Protein AF-A0A1I5YZ01-F1 (afdb_monomer_lite)

Foldseek 3Di:
DDDDPVVVVVVVVVVLVVLLVLLVVLLDDDAADDLVRLLSLLCQCQDPDPVSNVSSLVSLLSCLVVVRYDLLSSLQSNLQCVQVCVDAPVSNLVSLVVQPPPDPSSLVSLLSSLLNNQLSHDLPDGPPVQSSLLSNLVSCVVVVHARDPSNLSSLVSCCPPPSSVVSSVSRD

Radius of gyration: 16.99 Å; chains: 1; bounding box: 54×26×44 Å

InterPro domains:
  IPR056727 Repeat of unknown function DUF7825 [PF25149] (10-171)

Sequence (172 aa):
MVRPAAWADGLESTERDVVQAALQELLGPGPGFREPTTLLLALGLMHKVPACRALALEVFLLACTTGRLDPAALGTILGRFLAHEFVPVQRLADNLQQARAIDATTDDALLQVLNNLLPELPAAPLRNTKKLVELYAELTSRSGREPAEAIKTNLRSWQGTSALKQVVGELV

Organism: Hymenobacter arizonensis (NCBI:txid1227077)

Structure (mmCIF, N/CA/C/O backbone):
data_AF-A0A1I5YZ01-F1
#
_entry.id   AF-A0A1I5YZ01-F1
#
loop_
_atom_site.group_PDB
_atom_site.id
_atom_site.type_symbol
_atom_site.label_atom_id
_atom_site.label_alt_id
_atom_site.label_comp_id
_atom_site.label_asym_id
_atom_site.label_entity_id
_atom_site.label_seq_id
_atom_site.pdbx_PDB_ins_code
_atom_site.Cartn_x
_atom_site.Cartn_y
_atom_site.Cartn_z
_atom_site.occupancy
_atom_site.B_iso_or_equiv
_atom_site.auth_seq_id
_atom_site.auth_comp_id
_atom_site.auth_asym_id
_atom_site.auth_atom_id
_atom_site.pdbx_PDB_model_num
ATOM 1 N N . MET A 1 1 ? 34.596 -13.820 15.024 1.00 45.41 1 MET A N 1
ATOM 2 C CA . MET A 1 1 ? 34.648 -13.889 13.548 1.00 45.41 1 MET A CA 1
ATOM 3 C C . MET A 1 1 ? 34.063 -12.587 13.017 1.00 45.41 1 MET A C 1
ATOM 5 O O . MET A 1 1 ? 32.860 -12.396 13.108 1.00 45.41 1 MET A O 1
ATOM 9 N N . VAL A 1 2 ? 34.911 -11.637 12.620 1.00 49.59 2 VAL A N 1
ATOM 10 C CA . VAL A 1 2 ? 34.493 -10.289 12.191 1.00 49.59 2 VAL A CA 1
ATOM 11 C C . VAL A 1 2 ? 34.240 -10.341 10.684 1.00 49.59 2 VAL A C 1
ATOM 13 O O . VAL A 1 2 ? 35.168 -10.621 9.929 1.00 49.59 2 VAL A O 1
ATOM 16 N N . ARG A 1 3 ? 32.994 -10.139 10.237 1.00 51.09 3 ARG A N 1
ATOM 17 C CA . ARG A 1 3 ? 32.694 -9.961 8.806 1.00 51.09 3 ARG A CA 1
ATOM 18 C C . ARG A 1 3 ? 33.206 -8.576 8.374 1.00 51.09 3 ARG A C 1
ATOM 20 O O . ARG A 1 3 ? 32.821 -7.600 9.015 1.00 51.09 3 ARG A O 1
ATOM 27 N N . PRO A 1 4 ? 34.060 -8.454 7.341 1.00 62.75 4 PRO A N 1
ATOM 28 C CA . PRO A 1 4 ? 34.515 -7.151 6.859 1.00 62.75 4 PRO A CA 1
ATOM 29 C C . PRO A 1 4 ? 33.341 -6.366 6.260 1.00 62.75 4 PRO A C 1
ATOM 31 O O . PRO A 1 4 ? 32.608 -6.909 5.434 1.00 62.75 4 PRO A O 1
ATOM 34 N N . ALA A 1 5 ? 33.184 -5.098 6.647 1.00 62.00 5 ALA A N 1
ATOM 35 C CA . ALA A 1 5 ? 32.094 -4.221 6.200 1.00 62.00 5 ALA A CA 1
ATOM 36 C C . ALA A 1 5 ? 31.956 -4.156 4.664 1.00 62.00 5 ALA A C 1
ATOM 38 O O . ALA A 1 5 ? 30.852 -4.263 4.147 1.00 62.00 5 ALA A O 1
ATOM 39 N N . ALA A 1 6 ? 33.076 -4.146 3.933 1.00 60.91 6 ALA A N 1
ATOM 40 C CA . ALA A 1 6 ? 33.091 -4.116 2.467 1.00 60.91 6 ALA A CA 1
ATOM 41 C C . ALA A 1 6 ? 32.402 -5.325 1.800 1.00 60.91 6 ALA A C 1
ATOM 43 O O . ALA A 1 6 ? 31.885 -5.218 0.691 1.00 60.91 6 ALA A O 1
ATOM 44 N N . TRP A 1 7 ? 32.390 -6.485 2.464 1.00 50.59 7 TRP A N 1
ATOM 45 C CA . TRP A 1 7 ? 31.732 -7.683 1.938 1.00 50.59 7 TRP A CA 1
ATOM 46 C C . TRP A 1 7 ? 30.218 -7.646 2.176 1.00 50.59 7 TRP A C 1
ATOM 48 O O . TRP A 1 7 ? 29.453 -8.131 1.349 1.00 50.59 7 TRP A O 1
ATOM 58 N N . ALA A 1 8 ? 29.785 -7.037 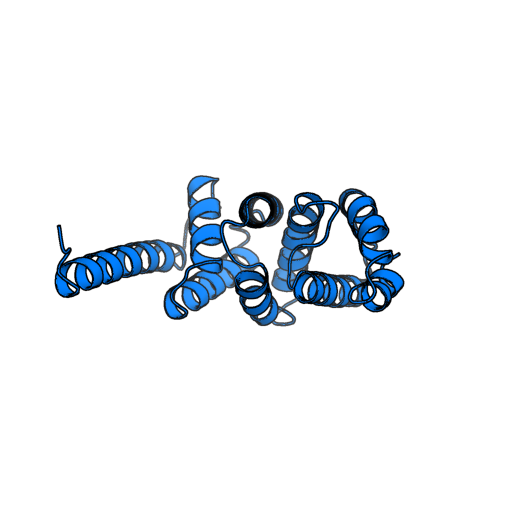3.284 1.00 57.75 8 ALA A N 1
ATOM 59 C CA . ALA A 1 8 ? 28.373 -6.764 3.531 1.00 57.75 8 ALA A CA 1
ATOM 60 C C . ALA A 1 8 ? 27.842 -5.708 2.550 1.00 57.75 8 ALA A C 1
ATOM 62 O O . ALA A 1 8 ? 26.802 -5.933 1.941 1.00 57.75 8 ALA A O 1
ATOM 63 N N . ASP A 1 9 ? 28.596 -4.632 2.307 1.00 60.38 9 ASP A N 1
ATOM 64 C CA . ASP A 1 9 ? 28.208 -3.569 1.370 1.00 60.38 9 ASP A CA 1
ATOM 65 C C . ASP A 1 9 ? 28.032 -4.088 -0.068 1.00 60.38 9 ASP A C 1
ATOM 67 O O . ASP A 1 9 ? 27.067 -3.730 -0.743 1.00 60.38 9 ASP A O 1
ATOM 71 N N . GLY A 1 10 ? 28.918 -4.980 -0.530 1.00 59.62 10 GLY A N 1
ATOM 72 C CA . GLY A 1 10 ? 28.801 -5.595 -1.858 1.00 59.62 10 GLY A CA 1
ATOM 73 C C . GLY A 1 10 ? 27.609 -6.551 -2.002 1.00 59.62 10 GLY A C 1
ATOM 74 O O . GLY A 1 10 ? 26.998 -6.630 -3.068 1.00 59.62 10 GLY A O 1
ATOM 75 N N . LEU A 1 11 ? 27.235 -7.263 -0.934 1.00 64.50 11 LEU A N 1
ATOM 76 C CA . LEU A 1 11 ? 26.030 -8.100 -0.930 1.00 64.50 11 LEU A CA 1
ATOM 77 C C . LEU A 1 11 ? 24.764 -7.236 -0.932 1.00 64.50 11 LEU A C 1
ATOM 79 O O . LEU A 1 11 ? 23.864 -7.478 -1.732 1.00 64.50 11 LEU A O 1
ATOM 83 N N . GLU A 1 12 ? 24.727 -6.181 -0.113 1.00 67.12 12 GLU A N 1
ATOM 84 C CA . GLU A 1 12 ? 23.588 -5.262 -0.056 1.00 67.12 12 GLU A CA 1
ATOM 85 C C . GLU A 1 12 ? 23.370 -4.496 -1.369 1.00 67.12 12 GLU A C 1
ATOM 87 O O . GLU A 1 12 ? 22.220 -4.249 -1.748 1.00 67.12 12 GLU A O 1
ATOM 92 N N . SER A 1 13 ? 24.443 -4.134 -2.085 1.00 71.81 13 SER A N 1
ATOM 93 C CA . SER A 1 13 ? 24.317 -3.528 -3.415 1.00 71.81 13 SER A CA 1
ATOM 94 C C . SER A 1 13 ? 23.741 -4.525 -4.418 1.00 71.81 13 SER A C 1
ATOM 96 O O . SER A 1 13 ? 22.806 -4.192 -5.136 1.00 71.81 13 SER A O 1
ATOM 98 N N . THR A 1 14 ? 24.230 -5.767 -4.406 1.00 79.75 14 THR A N 1
ATOM 99 C CA . THR A 1 14 ? 23.776 -6.822 -5.322 1.00 79.75 14 THR A CA 1
ATOM 100 C C . THR A 1 14 ? 22.296 -7.150 -5.111 1.00 79.75 14 THR A C 1
ATOM 102 O O . THR A 1 14 ? 21.538 -7.221 -6.075 1.00 79.75 14 THR A O 1
ATOM 105 N N . GLU A 1 15 ? 21.852 -7.293 -3.858 1.00 79.81 15 GLU A N 1
ATOM 106 C CA . GLU A 1 15 ? 20.441 -7.531 -3.520 1.00 79.81 15 GLU A CA 1
ATOM 107 C C . GLU A 1 15 ? 19.536 -6.400 -4.023 1.00 79.81 15 GLU A C 1
ATOM 109 O O . GLU A 1 15 ? 18.504 -6.653 -4.650 1.00 79.81 15 GLU A O 1
ATOM 114 N N . ARG A 1 16 ? 19.938 -5.144 -3.787 1.00 85.44 16 ARG A N 1
ATOM 115 C CA . ARG A 1 16 ? 19.210 -3.968 -4.274 1.00 85.44 16 ARG A CA 1
ATOM 116 C C . ARG A 1 16 ? 19.108 -3.979 -5.797 1.00 85.44 16 ARG A C 1
ATOM 118 O O . ARG A 1 16 ? 18.017 -3.765 -6.322 1.00 85.44 16 ARG A O 1
ATOM 125 N N . ASP A 1 17 ? 20.222 -4.208 -6.483 1.00 89.25 17 ASP A N 1
ATOM 126 C CA . ASP A 1 17 ? 20.305 -4.119 -7.939 1.00 89.25 17 ASP A CA 1
ATOM 127 C C . ASP A 1 17 ? 19.451 -5.212 -8.607 1.00 89.25 17 ASP A C 1
ATOM 129 O O . ASP A 1 17 ? 18.763 -4.938 -9.589 1.00 89.25 17 ASP A O 1
ATOM 133 N N . VAL A 1 18 ? 19.389 -6.416 -8.021 1.00 92.06 18 VAL A N 1
ATOM 134 C CA . VAL A 1 18 ? 18.501 -7.499 -8.481 1.00 92.06 18 VAL A CA 1
ATOM 135 C C . VAL A 1 18 ? 17.027 -7.119 -8.330 1.00 92.06 18 VAL A C 1
ATOM 137 O O . VAL A 1 18 ? 16.253 -7.299 -9.270 1.00 92.06 18 VAL A O 1
ATOM 140 N N . VAL A 1 19 ? 16.621 -6.568 -7.179 1.00 93.50 19 VAL A N 1
ATOM 141 C CA . VAL A 1 19 ? 15.230 -6.126 -6.969 1.00 93.50 19 VAL A CA 1
ATOM 142 C C . VAL A 1 19 ? 14.870 -4.993 -7.929 1.00 93.50 19 VAL A C 1
ATOM 144 O O . VAL A 1 19 ? 13.787 -5.008 -8.507 1.00 93.50 19 VAL A O 1
ATOM 147 N N . GLN A 1 20 ? 15.767 -4.025 -8.131 1.00 94.75 20 GLN A N 1
ATOM 148 C CA . GLN A 1 20 ? 15.531 -2.925 -9.065 1.00 94.75 20 GLN A CA 1
ATOM 149 C C . GLN A 1 20 ? 15.412 -3.413 -10.505 1.00 94.75 20 GLN A C 1
ATOM 151 O O . GLN A 1 20 ? 14.458 -3.035 -11.175 1.00 94.75 20 GLN A O 1
ATOM 156 N N . ALA A 1 21 ? 16.315 -4.282 -10.962 1.00 95.31 21 ALA A N 1
ATOM 157 C CA . ALA A 1 21 ? 16.236 -4.861 -12.298 1.00 95.31 21 ALA A CA 1
ATOM 158 C C . ALA A 1 21 ? 14.916 -5.619 -12.495 1.00 95.31 21 ALA A C 1
ATOM 160 O O . ALA A 1 21 ? 14.214 -5.394 -13.476 1.00 95.31 21 ALA A O 1
ATOM 161 N N . ALA A 1 22 ? 14.522 -6.448 -11.525 1.00 96.12 22 ALA A N 1
ATOM 162 C CA . ALA A 1 22 ? 13.275 -7.199 -11.605 1.00 96.12 22 ALA A CA 1
ATOM 163 C C . ALA A 1 22 ? 12.034 -6.288 -11.640 1.00 96.12 22 ALA A C 1
ATOM 165 O O . ALA A 1 22 ? 11.103 -6.565 -12.389 1.00 96.12 22 ALA A O 1
ATOM 166 N N . LEU A 1 23 ? 12.013 -5.195 -10.866 1.00 97.44 23 LEU A N 1
ATOM 167 C CA . LEU A 1 23 ? 10.930 -4.206 -10.909 1.00 97.44 23 LEU A CA 1
ATOM 168 C C . LEU A 1 23 ? 10.924 -3.412 -12.223 1.00 97.44 23 LEU A C 1
ATOM 170 O O . LEU A 1 23 ? 9.852 -3.150 -12.761 1.00 97.44 23 LEU A O 1
ATOM 174 N N . GLN A 1 24 ? 12.096 -3.065 -12.761 1.00 97.12 24 GLN A N 1
ATOM 175 C CA . GLN A 1 24 ? 12.226 -2.336 -14.023 1.00 97.12 24 GLN A CA 1
ATOM 176 C C . GLN A 1 24 ? 11.595 -3.114 -15.184 1.00 97.12 24 GLN A C 1
ATOM 178 O O . GLN A 1 24 ? 10.884 -2.531 -15.999 1.00 97.12 24 GLN A O 1
ATOM 183 N N . GLU A 1 25 ? 11.780 -4.436 -15.223 1.00 96.75 25 GLU A N 1
ATOM 184 C CA . GLU A 1 25 ? 11.155 -5.301 -16.232 1.00 96.75 25 GLU A CA 1
ATOM 185 C C . GLU A 1 25 ? 9.617 -5.280 -16.161 1.00 96.75 25 GLU A C 1
ATOM 187 O O . GLU A 1 25 ? 8.938 -5.446 -17.175 1.00 96.75 25 GLU A O 1
ATOM 192 N N . LEU A 1 26 ? 9.033 -5.018 -14.984 1.00 97.25 26 LEU A N 1
ATOM 193 C CA . LEU A 1 26 ? 7.578 -4.927 -14.828 1.00 97.25 26 LEU A CA 1
ATOM 194 C C . LEU A 1 26 ? 6.984 -3.633 -15.396 1.00 97.25 26 LEU A C 1
ATOM 196 O O . LEU A 1 26 ? 5.772 -3.593 -15.623 1.00 97.25 26 LEU A O 1
ATOM 200 N N . LEU A 1 27 ? 7.807 -2.610 -15.659 1.00 96.88 27 LEU A N 1
ATOM 201 C CA . LEU A 1 27 ? 7.372 -1.380 -16.327 1.00 96.88 27 LEU A CA 1
ATOM 202 C C . LEU A 1 27 ? 7.090 -1.591 -17.823 1.00 96.88 27 LEU A C 1
ATOM 204 O O . LEU A 1 27 ? 6.354 -0.815 -18.432 1.00 96.88 27 LEU A O 1
ATOM 208 N N . GLY A 1 28 ? 7.652 -2.639 -18.429 1.00 93.56 28 GLY A N 1
ATOM 209 C CA . GLY A 1 28 ? 7.342 -3.022 -19.803 1.00 93.56 28 GLY A CA 1
ATOM 210 C C . GLY A 1 28 ? 5.937 -3.627 -19.943 1.00 93.56 28 GLY A C 1
ATOM 211 O O . GLY A 1 28 ? 5.345 -4.075 -18.955 1.00 93.56 28 GLY A O 1
ATOM 212 N N . PRO A 1 29 ? 5.379 -3.687 -21.167 1.00 92.44 29 PRO A N 1
ATOM 213 C CA . PRO A 1 29 ? 4.127 -4.393 -21.418 1.00 92.44 29 PRO A CA 1
ATOM 214 C C . PRO A 1 29 ? 4.264 -5.878 -21.063 1.00 92.44 29 PRO A C 1
ATOM 216 O O . PRO A 1 29 ? 5.321 -6.483 -21.229 1.00 92.44 29 PRO A O 1
ATOM 219 N N . GLY A 1 30 ? 3.181 -6.495 -20.599 1.00 93.12 30 GLY A N 1
ATOM 220 C CA . GLY A 1 30 ? 3.213 -7.906 -20.238 1.00 93.12 30 GLY A CA 1
ATO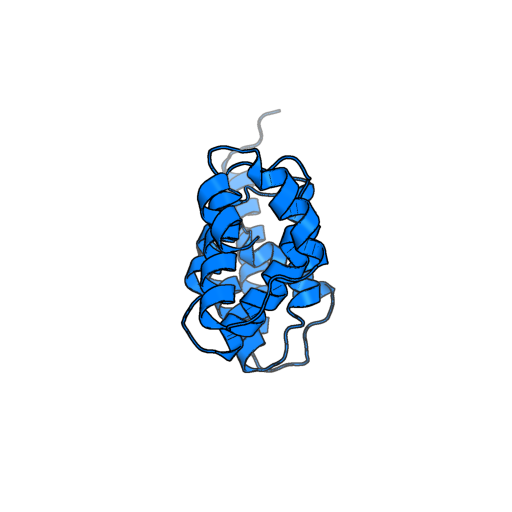M 221 C C . GLY A 1 30 ? 1.888 -8.418 -19.687 1.00 93.12 30 GLY A C 1
ATOM 222 O O . GLY A 1 30 ? 0.906 -7.676 -19.636 1.00 93.12 30 GLY A O 1
ATOM 223 N N . PRO A 1 31 ? 1.847 -9.692 -19.267 1.00 95.56 31 PRO A N 1
ATOM 224 C CA . PRO A 1 31 ? 0.635 -10.296 -18.736 1.00 95.56 31 PRO A CA 1
ATOM 225 C C . PRO A 1 31 ? 0.248 -9.682 -17.386 1.00 95.56 31 PRO A C 1
ATOM 227 O O . PRO A 1 31 ? 1.052 -9.007 -16.729 1.00 95.56 31 PRO A O 1
ATOM 230 N N . GLY A 1 32 ? -0.982 -9.971 -16.958 1.00 96.44 32 GLY A N 1
ATOM 231 C CA . GLY A 1 32 ? -1.419 -9.716 -15.589 1.00 96.44 32 GLY A CA 1
ATOM 232 C C . GLY A 1 32 ? -0.500 -10.401 -14.577 1.00 96.44 32 GLY A C 1
ATOM 233 O O . GLY A 1 32 ? 0.011 -11.502 -14.813 1.00 96.44 32 GLY A O 1
ATOM 234 N N . PHE A 1 33 ? -0.271 -9.722 -13.461 1.00 97.56 33 PHE A N 1
ATOM 235 C CA . PHE A 1 33 ? 0.580 -10.182 -12.382 1.00 97.56 33 PHE A CA 1
ATOM 236 C C . PHE A 1 33 ? 0.002 -11.451 -11.767 1.00 97.56 33 PHE A C 1
ATOM 238 O O . PHE A 1 33 ? -1.187 -11.564 -11.470 1.00 97.56 33 PHE A O 1
ATOM 245 N N . ARG A 1 34 ? 0.881 -12.435 -11.601 1.00 96.94 34 ARG A N 1
ATOM 246 C CA . ARG A 1 34 ? 0.608 -13.652 -10.839 1.00 96.94 34 ARG A CA 1
ATOM 247 C C . ARG A 1 34 ? 1.224 -13.512 -9.456 1.00 96.94 34 ARG A C 1
ATOM 249 O O . ARG A 1 34 ? 1.998 -12.590 -9.212 1.00 96.94 34 ARG A O 1
ATOM 256 N N . GLU A 1 35 ? 0.922 -14.459 -8.579 1.00 96.38 35 GLU A N 1
ATOM 257 C CA . GLU A 1 35 ? 1.370 -14.446 -7.185 1.00 96.38 35 GLU A CA 1
ATOM 258 C C . GLU A 1 35 ? 2.867 -14.104 -7.001 1.00 96.38 35 GLU A C 1
ATOM 260 O O . GLU A 1 35 ? 3.145 -13.199 -6.215 1.00 96.38 35 GLU A O 1
ATOM 265 N N . PRO A 1 36 ? 3.834 -14.676 -7.755 1.00 96.88 36 PRO A N 1
ATOM 266 C CA . PRO A 1 36 ? 5.245 -14.309 -7.589 1.00 96.88 36 PRO A CA 1
ATOM 267 C C . PRO A 1 36 ? 5.542 -12.842 -7.929 1.00 96.88 36 PRO A C 1
ATOM 269 O O . PRO A 1 36 ? 6.348 -12.195 -7.264 1.00 96.88 36 PRO A O 1
ATOM 272 N N . THR A 1 37 ? 4.879 -12.298 -8.951 1.00 97.44 37 THR A N 1
ATOM 273 C CA . THR A 1 37 ? 5.037 -10.899 -9.368 1.00 97.44 37 THR A CA 1
ATOM 274 C C . THR A 1 37 ? 4.411 -9.952 -8.351 1.00 97.44 37 THR A C 1
ATOM 276 O O . THR A 1 37 ? 5.020 -8.948 -7.988 1.00 97.44 37 THR A O 1
ATOM 279 N N . THR A 1 38 ? 3.228 -10.292 -7.837 1.00 98.12 38 THR A N 1
ATOM 280 C CA . THR A 1 38 ? 2.570 -9.531 -6.768 1.00 98.12 38 THR A CA 1
ATOM 281 C C . THR A 1 38 ? 3.407 -9.549 -5.488 1.00 98.12 38 THR A C 1
ATOM 283 O O . THR A 1 38 ? 3.545 -8.519 -4.830 1.00 98.12 38 THR A O 1
ATOM 286 N N . LEU A 1 39 ? 4.032 -10.684 -5.159 1.00 97.94 39 LEU A N 1
ATOM 287 C CA . LEU A 1 39 ? 4.946 -10.805 -4.026 1.00 97.94 39 LEU A CA 1
ATOM 288 C C . LEU A 1 39 ? 6.197 -9.933 -4.204 1.00 97.94 39 LEU A C 1
ATOM 290 O O . LEU A 1 39 ? 6.578 -9.216 -3.279 1.00 97.94 39 LEU A O 1
ATOM 294 N N . LEU A 1 40 ? 6.811 -9.949 -5.392 1.00 97.88 40 LEU A N 1
ATOM 295 C CA . LEU A 1 40 ? 7.940 -9.075 -5.723 1.00 97.88 40 LEU A CA 1
ATOM 296 C C . LEU A 1 40 ? 7.562 -7.595 -5.571 1.00 97.88 40 LEU A C 1
ATOM 298 O O . LEU A 1 40 ? 8.313 -6.832 -4.963 1.00 97.88 40 LEU A O 1
ATOM 302 N N . LEU A 1 41 ? 6.388 -7.199 -6.070 1.00 98.25 41 LEU A N 1
ATOM 303 C CA . LEU A 1 41 ? 5.880 -5.838 -5.917 1.00 98.25 41 LEU A CA 1
ATOM 304 C C . LEU A 1 41 ? 5.696 -5.470 -4.438 1.00 98.25 41 LEU A C 1
ATOM 306 O O . LEU A 1 41 ? 6.151 -4.409 -4.014 1.00 98.25 41 LEU A O 1
ATOM 310 N N . ALA A 1 42 ? 5.090 -6.352 -3.637 1.00 98.12 42 ALA A N 1
ATOM 311 C CA . ALA A 1 42 ? 4.914 -6.139 -2.201 1.00 98.12 42 ALA A CA 1
ATOM 312 C C . ALA A 1 42 ? 6.259 -5.916 -1.490 1.00 98.12 42 ALA A C 1
ATOM 314 O O . ALA A 1 42 ? 6.418 -4.953 -0.734 1.00 98.12 42 ALA A O 1
ATOM 315 N N . LEU A 1 43 ? 7.254 -6.762 -1.778 1.00 97.00 43 LEU A N 1
ATOM 316 C CA . LEU A 1 43 ? 8.614 -6.623 -1.252 1.00 97.00 43 LEU A CA 1
ATOM 317 C C . LEU A 1 43 ? 9.263 -5.305 -1.696 1.00 97.00 43 LEU A C 1
ATOM 319 O O . LEU A 1 43 ? 9.887 -4.626 -0.880 1.00 97.00 43 LEU A O 1
ATOM 323 N N . GLY A 1 44 ? 9.073 -4.910 -2.957 1.00 97.31 44 GLY A N 1
ATOM 324 C CA . GLY A 1 44 ? 9.543 -3.639 -3.507 1.00 97.31 44 GLY A CA 1
ATOM 325 C C . GLY A 1 44 ? 8.953 -2.425 -2.785 1.00 97.31 44 GLY A C 1
ATOM 326 O O . GLY A 1 44 ? 9.698 -1.549 -2.344 1.00 97.31 44 GLY A O 1
ATOM 327 N N . LEU A 1 45 ? 7.632 -2.403 -2.574 1.00 97.75 45 LEU A N 1
ATOM 328 C CA . LEU A 1 45 ? 6.918 -1.320 -1.879 1.00 97.75 45 LEU A CA 1
ATOM 329 C C . LEU A 1 45 ? 7.377 -1.146 -0.422 1.00 97.75 45 LEU A C 1
ATOM 331 O O . LEU A 1 45 ? 7.296 -0.051 0.136 1.00 97.75 45 LEU A O 1
ATOM 335 N N . MET A 1 46 ? 7.889 -2.214 0.192 1.00 96.12 46 MET A N 1
ATOM 336 C CA . MET A 1 46 ? 8.359 -2.245 1.579 1.00 96.12 46 MET A CA 1
ATOM 337 C C . MET A 1 46 ? 9.887 -2.275 1.715 1.00 96.12 46 MET A C 1
ATOM 339 O O . MET A 1 46 ? 10.415 -2.384 2.830 1.00 96.12 46 MET A O 1
ATOM 343 N N . HIS A 1 47 ? 10.610 -2.154 0.603 1.00 95.62 47 HIS A N 1
ATOM 344 C CA . HIS A 1 47 ? 12.054 -2.335 0.563 1.00 95.62 47 HIS A CA 1
ATOM 345 C C . HIS A 1 47 ? 12.789 -1.309 1.438 1.00 95.62 47 HIS A C 1
ATOM 347 O O . HIS A 1 47 ? 12.353 -0.165 1.576 1.00 95.62 47 HIS A O 1
ATOM 353 N N . LYS A 1 48 ? 13.937 -1.673 2.030 1.00 93.62 48 LYS A N 1
ATOM 354 C CA . LYS A 1 48 ? 14.703 -0.758 2.905 1.00 93.62 48 LYS A CA 1
ATOM 355 C C . LYS A 1 48 ? 15.237 0.469 2.150 1.00 93.62 48 LYS A C 1
ATOM 357 O O . LYS A 1 48 ? 15.220 1.581 2.679 1.00 93.62 48 LYS A O 1
ATOM 362 N N . VAL A 1 49 ? 15.633 0.280 0.890 1.00 93.69 49 VAL A N 1
ATOM 363 C CA . VAL A 1 49 ? 16.202 1.326 0.024 1.00 93.69 49 VAL A CA 1
ATOM 364 C C . VAL A 1 49 ? 15.092 2.179 -0.615 1.00 93.69 49 VAL A C 1
ATOM 366 O O . VAL A 1 49 ? 14.235 1.610 -1.293 1.00 93.69 49 VAL A O 1
ATOM 369 N N . PRO A 1 50 ? 15.112 3.522 -0.466 1.00 94.19 50 PRO A N 1
ATOM 370 C CA . PRO A 1 50 ? 14.099 4.415 -1.039 1.00 94.19 50 PRO A CA 1
ATOM 371 C C . PRO A 1 50 ? 13.926 4.297 -2.556 1.00 94.19 50 PRO A C 1
ATOM 373 O O . PRO A 1 50 ? 12.796 4.279 -3.027 1.00 94.19 50 PRO A O 1
ATOM 376 N N . ALA A 1 51 ? 15.021 4.149 -3.306 1.00 94.12 51 ALA A N 1
ATOM 377 C CA . ALA A 1 51 ? 14.973 4.024 -4.763 1.00 94.12 51 ALA A CA 1
ATOM 378 C C . ALA A 1 51 ? 14.182 2.787 -5.230 1.00 94.12 51 ALA A C 1
ATOM 380 O O . ALA A 1 51 ? 13.423 2.873 -6.188 1.00 94.12 51 ALA A O 1
ATOM 381 N N . CYS A 1 52 ? 14.291 1.651 -4.528 1.00 95.88 52 CYS A N 1
ATOM 382 C CA . CYS A 1 52 ? 13.481 0.468 -4.841 1.00 95.88 52 CYS A CA 1
ATOM 383 C C . CYS A 1 52 ? 11.997 0.700 -4.545 1.00 95.88 52 CYS A C 1
ATOM 385 O O . CYS A 1 52 ? 11.153 0.236 -5.301 1.00 95.88 52 CYS A O 1
ATOM 387 N N . ARG A 1 53 ? 11.674 1.424 -3.463 1.00 97.00 53 ARG A N 1
ATOM 388 C CA . ARG A 1 53 ? 10.280 1.736 -3.114 1.00 97.00 53 ARG A CA 1
ATOM 389 C C . ARG A 1 53 ? 9.631 2.679 -4.116 1.00 97.00 53 ARG A C 1
ATOM 391 O O . ARG A 1 53 ? 8.469 2.470 -4.444 1.00 97.00 53 ARG A O 1
ATOM 398 N N . ALA A 1 54 ? 10.379 3.673 -4.593 1.00 96.81 54 ALA A N 1
ATOM 399 C CA . ALA A 1 54 ? 9.929 4.586 -5.637 1.00 96.81 54 ALA A CA 1
ATOM 400 C C . ALA A 1 54 ? 9.652 3.825 -6.941 1.00 96.81 54 ALA A C 1
ATOM 402 O O . ALA A 1 54 ? 8.553 3.913 -7.474 1.00 96.81 54 ALA A O 1
ATOM 403 N N . LEU A 1 55 ? 10.588 2.974 -7.376 1.00 98.00 55 LEU A N 1
ATOM 404 C CA . LEU A 1 55 ? 10.394 2.143 -8.565 1.00 98.00 55 LEU A CA 1
ATOM 405 C C . LEU A 1 55 ? 9.209 1.173 -8.412 1.00 98.00 55 LEU A C 1
ATOM 407 O O . LEU A 1 55 ? 8.403 1.017 -9.321 1.00 98.00 55 LEU A O 1
ATOM 411 N N . ALA A 1 56 ? 9.052 0.546 -7.244 1.00 98.38 56 ALA A N 1
ATOM 412 C CA . ALA A 1 56 ? 7.899 -0.306 -6.962 1.00 98.38 56 ALA A CA 1
ATOM 413 C C . ALA A 1 56 ? 6.578 0.477 -6.964 1.00 98.38 56 ALA A C 1
ATOM 415 O O . ALA A 1 56 ? 5.553 -0.055 -7.382 1.00 98.38 56 ALA A O 1
ATOM 416 N N . LEU A 1 57 ? 6.591 1.735 -6.517 1.00 98.12 57 LEU A N 1
ATOM 417 C CA . LEU A 1 57 ? 5.427 2.610 -6.590 1.00 98.12 57 LEU A CA 1
ATOM 418 C C . LEU A 1 57 ? 5.067 2.909 -8.050 1.00 98.12 57 LEU A C 1
ATOM 420 O O . LEU A 1 57 ? 3.904 2.796 -8.410 1.00 98.12 57 LEU A O 1
ATOM 424 N N . GLU A 1 58 ? 6.046 3.196 -8.910 1.00 98.06 58 GLU A N 1
ATOM 425 C CA . GLU A 1 58 ? 5.812 3.369 -10.352 1.00 98.06 58 GLU A CA 1
ATOM 426 C C . GLU A 1 58 ? 5.209 2.110 -10.989 1.00 98.06 58 GLU A C 1
ATOM 428 O O . GLU A 1 58 ? 4.218 2.197 -11.716 1.00 98.06 58 GLU A O 1
ATOM 433 N N . VAL A 1 59 ? 5.743 0.928 -10.655 1.00 98.31 59 VAL A N 1
ATOM 434 C CA . VAL A 1 59 ? 5.180 -0.357 -11.097 1.00 98.31 59 VAL A CA 1
ATOM 435 C C . VAL A 1 59 ? 3.740 -0.519 -10.612 1.00 98.31 59 VAL A C 1
ATOM 437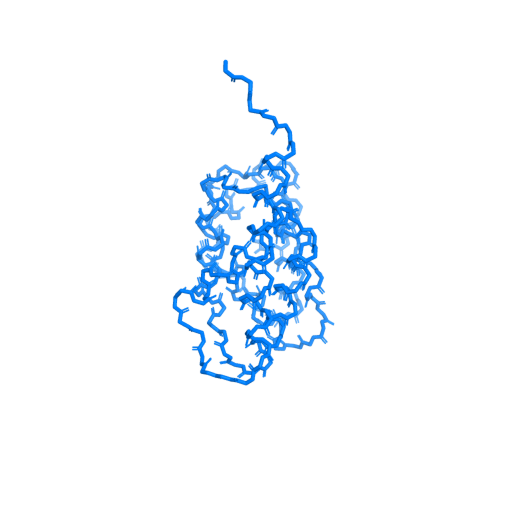 O O . VAL A 1 59 ? 2.886 -0.943 -11.386 1.00 98.31 59 VAL A O 1
ATOM 440 N N . PHE A 1 60 ? 3.446 -0.173 -9.356 1.00 98.31 60 PHE A N 1
ATOM 441 C CA . PHE A 1 60 ? 2.089 -0.219 -8.811 1.00 98.31 60 PHE A CA 1
ATOM 442 C C . PHE A 1 60 ? 1.131 0.680 -9.605 1.00 98.31 60 PHE A C 1
ATOM 444 O O . PHE A 1 60 ? 0.089 0.203 -10.051 1.00 98.31 60 PHE A O 1
ATOM 451 N N . LEU A 1 61 ? 1.501 1.942 -9.845 1.00 97.44 61 LEU A N 1
ATOM 452 C CA . LEU A 1 61 ? 0.686 2.903 -10.600 1.00 97.44 61 LEU A CA 1
ATOM 453 C C . LEU A 1 61 ? 0.424 2.428 -12.034 1.00 97.44 61 LEU A C 1
ATOM 455 O O . LEU A 1 61 ? -0.716 2.418 -12.509 1.00 97.44 61 LEU A O 1
ATOM 459 N N . LEU A 1 62 ? 1.470 1.963 -12.720 1.00 97.25 62 LEU A N 1
ATOM 460 C CA . LEU A 1 62 ? 1.333 1.424 -14.067 1.00 97.25 62 LEU A CA 1
ATOM 461 C C . LEU A 1 62 ? 0.451 0.171 -14.084 1.00 97.25 62 LEU A C 1
ATOM 463 O O . LEU A 1 62 ? -0.386 0.002 -14.970 1.00 97.25 62 LEU A O 1
ATOM 467 N N . ALA A 1 63 ? 0.605 -0.723 -13.111 1.00 97.31 63 ALA A N 1
ATOM 468 C CA . ALA A 1 63 ? -0.169 -1.955 -13.057 1.00 97.31 63 ALA A CA 1
ATOM 469 C C . ALA A 1 63 ? -1.653 -1.710 -12.727 1.00 97.31 63 ALA A C 1
ATOM 471 O O . ALA A 1 63 ? -2.497 -2.472 -13.201 1.00 97.31 63 ALA A O 1
ATOM 472 N N . CYS A 1 64 ? -1.975 -0.639 -11.989 1.00 95.88 64 CYS A N 1
ATOM 473 C CA . CYS A 1 64 ? -3.352 -0.179 -11.782 1.00 95.88 64 CYS A CA 1
ATOM 474 C C . CYS A 1 64 ? -3.969 0.306 -13.098 1.00 95.88 64 CYS A C 1
ATOM 476 O O . CYS A 1 64 ? -5.012 -0.188 -13.517 1.00 95.88 64 CYS A O 1
ATOM 478 N N . THR A 1 65 ? -3.290 1.222 -13.791 1.00 93.94 65 THR A N 1
ATOM 479 C CA . THR A 1 65 ? -3.793 1.817 -15.045 1.00 93.94 65 THR A CA 1
ATOM 480 C C . THR A 1 65 ? -3.885 0.814 -16.198 1.00 93.94 65 THR A C 1
ATOM 482 O O . THR A 1 65 ? -4.771 0.918 -17.043 1.00 93.94 65 THR A O 1
ATOM 485 N N . THR A 1 66 ? -3.011 -0.193 -16.224 1.00 95.44 66 THR A N 1
ATOM 486 C CA . THR A 1 66 ? -3.017 -1.260 -17.242 1.00 95.44 66 THR A CA 1
ATOM 487 C C . THR A 1 66 ? -3.872 -2.472 -16.864 1.00 95.44 66 THR A C 1
ATOM 489 O O . THR A 1 66 ? -3.954 -3.420 -17.645 1.00 95.44 66 THR A O 1
ATOM 492 N N . GLY A 1 67 ? -4.495 -2.479 -15.678 1.00 95.75 67 GLY A N 1
ATOM 493 C CA . GLY A 1 67 ? -5.316 -3.598 -15.200 1.00 95.75 67 GLY A CA 1
ATOM 494 C C . GLY A 1 67 ? -4.536 -4.903 -15.005 1.00 95.75 67 GLY A C 1
ATOM 495 O O . GLY A 1 67 ? -5.107 -5.990 -15.074 1.00 95.75 67 GLY A O 1
ATOM 496 N N . ARG A 1 68 ? -3.215 -4.818 -14.809 1.00 97.06 68 ARG A N 1
ATOM 497 C CA . ARG A 1 68 ? -2.342 -5.987 -14.627 1.00 97.06 68 ARG A CA 1
ATOM 498 C C . ARG A 1 68 ? -2.285 -6.451 -13.180 1.00 97.06 68 ARG A C 1
ATOM 500 O O . ARG A 1 68 ? -1.927 -7.599 -12.944 1.00 97.06 68 ARG A O 1
ATOM 507 N N . LEU A 1 69 ? -2.593 -5.583 -12.224 1.00 97.31 69 LEU A N 1
ATOM 508 C CA . LEU A 1 69 ? -2.542 -5.896 -10.801 1.00 97.31 69 LEU A CA 1
ATOM 509 C C . LEU A 1 69 ? -3.897 -6.397 -10.297 1.00 97.31 69 LEU A C 1
ATOM 511 O O . LEU A 1 69 ? -4.918 -5.780 -10.576 1.00 97.31 69 LEU A O 1
ATOM 515 N N . ASP A 1 70 ? -3.879 -7.457 -9.488 1.00 98.00 70 ASP A N 1
ATOM 516 C CA . ASP A 1 70 ? -4.958 -7.769 -8.547 1.00 98.00 70 ASP A CA 1
ATOM 517 C C . ASP A 1 70 ? -4.685 -7.023 -7.223 1.00 98.00 70 ASP A C 1
ATOM 519 O O . ASP A 1 70 ? -3.769 -7.409 -6.479 1.00 98.00 70 ASP A O 1
ATOM 523 N N . PRO A 1 71 ? -5.422 -5.937 -6.917 1.00 97.62 71 PRO A N 1
ATOM 524 C CA . PRO A 1 71 ? -5.154 -5.127 -5.734 1.00 97.62 71 PRO A CA 1
ATOM 525 C C . PRO A 1 71 ? -5.514 -5.855 -4.432 1.00 97.62 71 PRO A C 1
ATOM 527 O O . PRO A 1 71 ? -4.880 -5.621 -3.402 1.00 97.62 71 PRO A O 1
ATOM 530 N N . ALA A 1 72 ? -6.494 -6.764 -4.464 1.00 97.12 72 ALA A N 1
ATOM 531 C CA . ALA A 1 72 ? -6.904 -7.523 -3.289 1.00 97.12 72 ALA A CA 1
ATOM 532 C C . ALA A 1 72 ? -5.801 -8.498 -2.862 1.00 97.12 72 ALA A C 1
ATOM 534 O O . ALA A 1 72 ? -5.394 -8.496 -1.698 1.00 97.12 72 ALA A O 1
ATOM 535 N N . ALA A 1 73 ? -5.242 -9.247 -3.820 1.00 98.00 73 ALA A N 1
ATOM 536 C CA . ALA A 1 73 ? -4.117 -10.145 -3.567 1.00 98.00 73 ALA A CA 1
ATOM 537 C C . ALA A 1 73 ? -2.896 -9.399 -3.002 1.00 98.00 73 ALA A C 1
ATOM 539 O O . ALA A 1 73 ? -2.262 -9.868 -2.052 1.00 98.00 73 ALA A O 1
ATOM 540 N N . LEU A 1 74 ? -2.585 -8.214 -3.543 1.00 98.62 74 LEU A N 1
ATOM 541 C CA . LEU A 1 74 ? -1.512 -7.369 -3.017 1.00 98.62 74 LEU A CA 1
ATOM 542 C C . LEU A 1 74 ? -1.795 -6.925 -1.575 1.00 98.62 74 LEU A C 1
ATOM 544 O O . LEU A 1 74 ? -0.904 -7.008 -0.729 1.00 98.62 74 LEU A O 1
ATOM 548 N N . GLY A 1 75 ? -3.026 -6.492 -1.290 1.00 98.12 75 GLY A N 1
ATOM 549 C CA . GLY A 1 75 ? -3.462 -6.100 0.050 1.00 98.12 75 GLY A CA 1
ATOM 550 C C . GLY A 1 75 ? -3.266 -7.205 1.083 1.00 98.12 75 GLY A C 1
ATOM 551 O O . GLY A 1 75 ? -2.629 -6.968 2.108 1.00 98.12 75 GLY A O 1
ATOM 552 N N . THR A 1 76 ? -3.715 -8.425 0.782 1.00 98.00 76 THR A N 1
ATOM 553 C CA . THR A 1 76 ? -3.534 -9.586 1.667 1.00 98.00 76 THR A CA 1
ATOM 554 C C . THR A 1 76 ? -2.055 -9.892 1.920 1.00 98.00 76 THR A C 1
ATOM 556 O O . THR A 1 76 ? -1.653 -10.108 3.063 1.00 98.00 76 THR A O 1
ATOM 559 N N . ILE A 1 77 ? -1.212 -9.879 0.879 1.00 98.19 77 ILE A N 1
ATOM 560 C CA . ILE A 1 77 ? 0.232 -10.136 1.022 1.00 98.19 77 ILE A CA 1
ATOM 561 C C . ILE A 1 77 ? 0.890 -9.075 1.917 1.00 98.19 77 ILE A C 1
ATOM 563 O O . ILE A 1 77 ? 1.620 -9.415 2.850 1.00 98.19 77 ILE A O 1
ATOM 567 N N . LEU A 1 78 ? 0.616 -7.791 1.665 1.00 98.19 78 LEU A N 1
ATOM 568 C CA . LEU A 1 78 ? 1.139 -6.683 2.469 1.00 98.19 78 LEU A CA 1
ATOM 569 C C . LEU A 1 78 ? 0.660 -6.767 3.924 1.00 98.19 78 LEU A C 1
ATOM 571 O O . LEU A 1 78 ? 1.461 -6.594 4.843 1.00 98.19 78 LEU A O 1
ATOM 575 N N . GLY A 1 79 ? -0.621 -7.074 4.133 1.00 97.25 79 GLY A N 1
ATOM 576 C CA . GLY A 1 79 ? -1.223 -7.241 5.453 1.00 97.25 79 GLY A CA 1
ATOM 577 C C . GLY A 1 79 ? -0.521 -8.316 6.272 1.00 97.25 79 GLY A C 1
ATOM 578 O O . GLY A 1 79 ? -0.097 -8.047 7.394 1.00 97.25 79 GLY A O 1
ATOM 579 N N . ARG A 1 80 ? -0.277 -9.488 5.675 1.00 96.81 80 ARG A N 1
ATOM 580 C CA . ARG A 1 80 ? 0.463 -10.587 6.318 1.00 96.81 80 ARG A CA 1
ATOM 581 C C . ARG A 1 80 ? 1.890 -10.198 6.685 1.00 96.81 80 ARG A C 1
ATOM 583 O O . ARG A 1 80 ? 2.334 -10.488 7.794 1.00 96.81 80 ARG A O 1
ATOM 590 N N . PHE A 1 81 ? 2.609 -9.505 5.800 1.00 96.88 81 PHE A N 1
ATOM 591 C CA . PHE A 1 81 ? 3.953 -9.018 6.124 1.00 96.88 81 PHE A CA 1
ATOM 592 C C . PHE A 1 81 ? 3.952 -8.066 7.323 1.00 96.88 81 PHE A C 1
ATOM 594 O O . PHE A 1 81 ? 4.819 -8.173 8.191 1.00 96.88 81 PHE A O 1
ATOM 601 N N . LEU A 1 82 ? 2.981 -7.153 7.396 1.00 96.50 82 LEU A N 1
ATOM 602 C CA . LEU A 1 82 ? 2.856 -6.234 8.525 1.00 96.50 82 LEU A CA 1
ATOM 603 C C . LEU A 1 82 ? 2.422 -6.941 9.812 1.00 96.50 82 LEU A C 1
ATOM 605 O O . LEU A 1 82 ? 2.965 -6.631 10.868 1.00 96.50 82 LEU A O 1
ATOM 609 N N . ALA A 1 83 ? 1.500 -7.902 9.735 1.00 95.38 83 ALA A N 1
ATOM 610 C CA . ALA A 1 83 ? 1.035 -8.683 10.882 1.00 95.38 83 ALA A CA 1
ATOM 611 C C . ALA A 1 83 ? 2.163 -9.493 11.542 1.00 95.38 83 ALA A C 1
ATOM 613 O O . ALA A 1 83 ? 2.176 -9.657 12.759 1.00 95.38 83 ALA A O 1
ATOM 614 N N . HIS A 1 84 ? 3.136 -9.943 10.746 1.00 95.00 84 HIS A N 1
ATOM 615 C CA . HIS A 1 84 ? 4.362 -10.591 11.220 1.00 95.00 84 HIS A CA 1
ATOM 616 C C . HIS A 1 84 ? 5.502 -9.610 11.536 1.00 95.00 84 HIS A C 1
ATOM 618 O O . HIS A 1 84 ? 6.635 -10.041 11.740 1.00 95.00 84 HIS A O 1
ATOM 624 N N . GLU A 1 85 ? 5.229 -8.302 11.541 1.00 92.56 85 GLU A N 1
ATOM 625 C CA . GLU A 1 85 ? 6.199 -7.235 11.811 1.00 92.56 85 GLU A CA 1
ATOM 626 C C . GLU A 1 85 ? 7.462 -7.308 10.926 1.00 92.56 85 GLU A C 1
ATOM 628 O O . GLU A 1 85 ? 8.531 -6.826 11.302 1.00 92.56 85 GLU A O 1
ATOM 633 N N . PHE A 1 86 ? 7.341 -7.868 9.713 1.00 91.81 86 PHE A N 1
ATOM 634 C CA . PHE A 1 86 ? 8.451 -8.017 8.762 1.00 91.81 86 PHE A CA 1
ATOM 635 C C . PHE A 1 86 ? 9.081 -6.661 8.415 1.00 91.81 86 PHE A C 1
ATOM 637 O O . PHE A 1 86 ? 10.294 -6.536 8.230 1.00 91.81 86 PHE A O 1
ATOM 644 N N . VAL A 1 87 ? 8.249 -5.618 8.354 1.00 92.19 87 VAL A N 1
ATOM 645 C CA . VAL A 1 87 ? 8.675 -4.229 8.195 1.00 92.19 87 VAL A CA 1
ATOM 646 C C . VAL A 1 87 ? 7.841 -3.292 9.072 1.00 92.19 87 VAL A C 1
ATOM 648 O O . VAL A 1 87 ? 6.683 -3.586 9.369 1.00 92.19 87 VAL A O 1
ATOM 651 N N . PRO A 1 88 ? 8.368 -2.108 9.438 1.00 93.56 88 PRO A N 1
ATOM 652 C CA . PRO A 1 88 ? 7.578 -1.087 10.109 1.00 93.56 88 PRO A CA 1
ATOM 653 C C . PRO A 1 88 ? 6.417 -0.619 9.226 1.00 93.56 88 PRO A C 1
ATOM 655 O O . PRO A 1 88 ? 6.643 -0.191 8.092 1.00 93.56 88 PRO A O 1
ATOM 658 N N . VAL A 1 89 ? 5.205 -0.583 9.786 1.00 95.00 89 VAL A N 1
ATOM 659 C CA . VAL A 1 89 ? 3.976 -0.109 9.115 1.00 95.00 89 VAL A CA 1
ATOM 660 C C . VAL A 1 89 ? 4.167 1.243 8.432 1.00 95.00 89 VAL A C 1
ATOM 662 O O . VAL A 1 89 ? 3.727 1.450 7.304 1.00 95.00 89 VAL A O 1
ATOM 665 N N . GLN A 1 90 ? 4.890 2.153 9.089 1.00 94.62 90 GLN A N 1
ATOM 666 C CA . GLN A 1 90 ? 5.172 3.484 8.557 1.00 94.62 90 GLN A CA 1
ATOM 667 C C . GLN A 1 90 ? 5.836 3.447 7.176 1.00 94.62 90 GLN A C 1
ATOM 669 O O . GLN A 1 90 ? 5.537 4.299 6.348 1.00 94.62 90 GLN A O 1
ATOM 674 N N . ARG A 1 91 ? 6.719 2.476 6.912 1.00 94.69 91 ARG A N 1
ATOM 675 C CA . ARG A 1 91 ? 7.44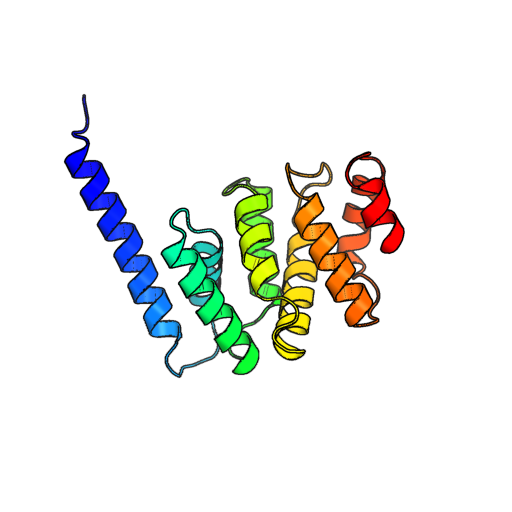6 2.404 5.640 1.00 94.69 91 ARG A CA 1
ATOM 676 C C . ARG A 1 91 ? 6.498 2.183 4.470 1.00 94.69 91 ARG A C 1
ATOM 678 O O . ARG A 1 91 ? 6.659 2.827 3.4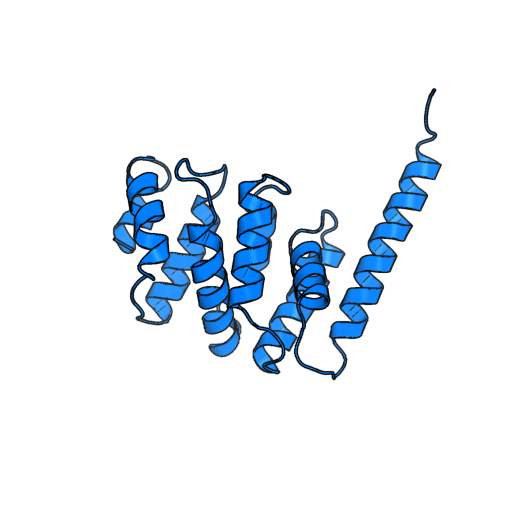39 1.00 94.69 91 ARG A O 1
ATOM 685 N N . LEU A 1 92 ? 5.529 1.287 4.644 1.00 96.31 92 LEU A N 1
ATOM 686 C CA . LEU A 1 92 ? 4.503 1.054 3.640 1.00 96.31 92 LEU A CA 1
ATOM 687 C C . LEU A 1 92 ? 3.543 2.244 3.564 1.00 96.31 92 LEU A C 1
ATOM 689 O O . LEU A 1 92 ? 3.259 2.719 2.471 1.00 96.31 92 LEU A O 1
ATOM 693 N N . ALA A 1 93 ? 3.088 2.749 4.715 1.00 95.25 93 ALA A N 1
ATOM 694 C CA . ALA A 1 93 ? 2.136 3.855 4.775 1.00 95.25 93 ALA A CA 1
ATOM 695 C C . ALA A 1 93 ? 2.653 5.101 4.044 1.00 95.25 93 ALA A C 1
ATOM 697 O O . ALA A 1 93 ? 1.959 5.638 3.189 1.00 95.25 93 ALA A O 1
ATOM 698 N N . ASP A 1 94 ? 3.892 5.516 4.320 1.00 94.69 94 ASP A N 1
ATOM 699 C CA . ASP A 1 94 ? 4.513 6.680 3.680 1.00 94.69 94 ASP A CA 1
ATOM 700 C C . ASP A 1 94 ? 4.689 6.470 2.160 1.00 94.69 94 ASP A C 1
ATOM 702 O O . ASP A 1 94 ? 4.664 7.435 1.395 1.00 94.69 94 ASP A O 1
ATOM 706 N N . ASN A 1 95 ? 4.836 5.221 1.701 1.00 94.38 95 ASN A N 1
ATOM 707 C CA . ASN A 1 95 ? 4.924 4.909 0.275 1.00 94.38 95 ASN A CA 1
ATOM 708 C C . ASN A 1 95 ? 3.550 4.955 -0.414 1.00 94.38 95 ASN A C 1
ATOM 710 O O . ASN A 1 95 ? 3.398 5.630 -1.424 1.00 94.38 95 ASN A O 1
ATOM 714 N N . LEU A 1 96 ? 2.528 4.302 0.151 1.00 95.75 96 LEU A N 1
ATOM 715 C CA . LEU A 1 96 ? 1.173 4.278 -0.424 1.00 95.75 96 LEU A CA 1
ATOM 716 C C . LEU A 1 96 ? 0.505 5.658 -0.425 1.00 95.75 96 LEU A C 1
ATOM 718 O O . LEU A 1 96 ? -0.245 5.981 -1.341 1.00 95.75 96 LEU A O 1
ATOM 722 N N . GLN A 1 97 ? 0.821 6.500 0.560 1.00 95.31 97 GLN A N 1
ATOM 723 C CA . GLN A 1 97 ? 0.349 7.884 0.627 1.00 95.31 97 GLN A CA 1
ATOM 724 C C . GLN A 1 97 ? 0.727 8.710 -0.615 1.00 95.31 97 GLN A C 1
ATOM 726 O O . GLN A 1 97 ? 0.024 9.669 -0.924 1.00 95.31 97 GLN A O 1
ATOM 731 N N . GLN A 1 98 ? 1.798 8.352 -1.329 1.00 94.81 98 GLN A N 1
ATOM 732 C CA . GLN A 1 98 ? 2.229 9.040 -2.552 1.00 94.81 98 GLN A CA 1
ATOM 733 C C . GLN A 1 98 ? 1.407 8.649 -3.789 1.00 94.81 98 GLN A C 1
ATOM 735 O O . GLN A 1 98 ? 1.412 9.391 -4.762 1.00 94.81 98 GLN A O 1
ATOM 740 N N . ALA A 1 99 ? 0.701 7.514 -3.760 1.00 91.62 99 ALA A N 1
ATOM 741 C CA . ALA A 1 99 ? -0.129 7.062 -4.878 1.00 91.62 99 ALA A CA 1
ATOM 742 C C . ALA A 1 99 ? -1.549 7.658 -4.868 1.00 91.62 99 ALA A C 1
ATOM 744 O O . ALA A 1 99 ? -2.287 7.508 -5.840 1.00 91.62 99 ALA A O 1
ATOM 745 N N . ARG A 1 100 ? -1.956 8.315 -3.776 1.00 90.81 100 ARG A N 1
ATOM 746 C CA . ARG A 1 100 ? -3.312 8.861 -3.647 1.00 90.81 100 ARG A CA 1
ATOM 747 C C . ARG A 1 100 ? -3.525 10.065 -4.561 1.00 90.81 100 ARG A C 1
ATOM 749 O O . ARG A 1 100 ? -2.607 10.853 -4.771 1.00 90.81 100 ARG A O 1
ATOM 756 N N . ALA A 1 101 ? -4.761 10.246 -5.018 1.00 90.12 101 ALA A N 1
ATOM 757 C CA . ALA A 1 101 ? -5.207 11.400 -5.801 1.00 90.12 101 ALA A CA 1
ATOM 758 C C . ALA A 1 101 ? -4.428 11.629 -7.114 1.00 90.12 101 ALA A C 1
ATOM 760 O O . ALA A 1 101 ? -4.455 12.733 -7.658 1.00 90.12 101 ALA A O 1
ATOM 761 N N . ILE A 1 102 ? -3.758 10.594 -7.632 1.00 90.94 102 ILE A N 1
ATOM 762 C CA . ILE A 1 102 ? -3.160 10.606 -8.972 1.00 90.94 102 ILE A CA 1
ATOM 763 C C . ILE A 1 102 ? -4.265 10.464 -10.021 1.00 90.94 102 ILE A C 1
ATOM 765 O O . ILE A 1 102 ? -4.362 11.275 -10.941 1.00 90.94 102 ILE A O 1
ATOM 769 N N . ASP A 1 103 ? -5.121 9.455 -9.857 1.00 91.69 103 ASP A N 1
ATOM 770 C CA . ASP A 1 103 ? -6.283 9.195 -10.699 1.00 91.69 103 ASP A CA 1
ATOM 771 C C . ASP A 1 103 ? -7.277 8.259 -9.984 1.00 91.69 103 ASP A C 1
ATOM 773 O O . ASP A 1 103 ? -6.926 7.541 -9.045 1.00 91.69 103 ASP A O 1
ATOM 777 N N . ALA A 1 104 ? -8.527 8.236 -10.455 1.00 92.06 104 ALA A N 1
ATOM 778 C CA . ALA A 1 104 ? -9.598 7.460 -9.829 1.00 92.06 104 ALA A CA 1
ATOM 779 C C . ALA A 1 104 ? -9.362 5.936 -9.845 1.00 92.06 104 ALA A C 1
ATOM 781 O O . ALA A 1 104 ? -9.828 5.248 -8.939 1.00 92.06 104 ALA A O 1
ATOM 782 N N . THR A 1 105 ? -8.647 5.408 -10.845 1.00 94.62 105 THR A N 1
ATOM 783 C CA . THR A 1 105 ? -8.337 3.971 -10.956 1.00 94.62 105 THR A CA 1
ATOM 784 C C . THR A 1 105 ? -7.321 3.573 -9.897 1.00 94.62 105 THR A C 1
ATOM 786 O O . THR A 1 105 ? -7.497 2.573 -9.204 1.00 94.62 105 THR A O 1
ATOM 789 N N . THR A 1 106 ? -6.276 4.382 -9.734 1.00 95.25 106 THR A N 1
ATOM 790 C CA . THR A 1 106 ? -5.265 4.185 -8.695 1.00 95.25 106 THR A CA 1
ATOM 791 C C . THR A 1 106 ? -5.876 4.288 -7.300 1.00 95.25 106 THR A C 1
ATOM 793 O O . THR A 1 106 ? -5.579 3.464 -6.438 1.00 95.25 106 THR A O 1
ATOM 796 N N . ASP A 1 107 ? -6.763 5.254 -7.062 1.00 95.44 107 ASP A N 1
ATOM 797 C CA . ASP A 1 107 ? -7.429 5.393 -5.765 1.00 95.44 107 ASP A CA 1
ATOM 798 C C . ASP A 1 107 ? -8.377 4.230 -5.450 1.00 95.44 107 ASP A C 1
ATOM 800 O O . ASP A 1 107 ? -8.420 3.762 -4.311 1.00 95.44 107 ASP A O 1
ATOM 804 N N . ASP A 1 108 ? -9.095 3.717 -6.452 1.00 95.12 108 ASP A N 1
ATOM 805 C CA . ASP A 1 108 ? -9.901 2.505 -6.308 1.00 95.12 108 ASP A CA 1
ATOM 806 C C . ASP A 1 108 ? -9.025 1.285 -5.976 1.00 95.12 108 ASP A C 1
ATOM 808 O O . ASP A 1 108 ? -9.317 0.551 -5.029 1.00 95.12 108 ASP A O 1
ATOM 812 N N . ALA A 1 109 ? -7.901 1.114 -6.678 1.00 96.81 109 ALA A N 1
ATOM 813 C CA . ALA A 1 109 ? -6.947 0.045 -6.404 1.00 96.81 109 ALA A CA 1
ATOM 814 C C . ALA A 1 109 ? -6.322 0.171 -5.004 1.00 96.81 109 ALA A C 1
ATOM 816 O O . ALA A 1 109 ? -6.223 -0.823 -4.286 1.00 96.81 109 ALA A O 1
ATOM 817 N N . LEU A 1 110 ? -5.952 1.381 -4.568 1.00 97.00 110 LEU A N 1
ATOM 818 C CA . LEU A 1 110 ? -5.473 1.634 -3.206 1.00 97.00 110 LEU A CA 1
ATOM 819 C C . LEU A 1 110 ? -6.528 1.280 -2.158 1.00 97.00 110 LEU A C 1
ATOM 821 O O . LEU A 1 110 ? -6.202 0.654 -1.148 1.00 97.00 110 LEU A O 1
ATOM 825 N N . LEU A 1 111 ? -7.789 1.644 -2.393 1.00 96.12 111 LEU A N 1
ATOM 826 C CA . LEU A 1 111 ? -8.881 1.301 -1.491 1.00 96.12 111 LEU A CA 1
ATOM 827 C C . LEU A 1 111 ? -9.058 -0.221 -1.403 1.00 96.12 111 LEU A C 1
ATOM 829 O O . LEU A 1 111 ? -9.198 -0.757 -0.306 1.00 96.12 111 LEU A O 1
ATOM 833 N N . GLN A 1 112 ? -8.984 -0.936 -2.529 1.00 96.56 112 GLN A N 1
ATOM 834 C CA . GLN A 1 112 ? -9.012 -2.401 -2.558 1.00 96.56 112 GLN A CA 1
ATOM 835 C C . GLN A 1 112 ? -7.813 -3.034 -1.829 1.00 96.56 112 GLN A C 1
ATOM 837 O O . GLN A 1 112 ? -8.001 -3.988 -1.070 1.00 96.56 112 GLN A O 1
ATOM 842 N N . VAL A 1 113 ? -6.602 -2.488 -1.991 1.00 98.06 113 VAL A N 1
ATOM 843 C CA . VAL A 1 113 ? -5.410 -2.914 -1.236 1.00 98.06 113 VAL A CA 1
ATOM 844 C C . VAL A 1 113 ? -5.658 -2.760 0.262 1.00 98.06 113 VAL A C 1
ATOM 846 O O . VAL A 1 113 ? -5.475 -3.714 1.013 1.00 98.06 113 VAL A O 1
ATOM 849 N N . LEU A 1 114 ? -6.117 -1.591 0.715 1.00 97.12 114 LEU A N 1
ATOM 850 C CA . LEU A 1 114 ? -6.362 -1.333 2.137 1.00 97.12 114 LEU A CA 1
ATOM 851 C C . LEU A 1 114 ? -7.519 -2.172 2.692 1.00 97.12 114 LEU A C 1
ATOM 853 O O . LEU A 1 114 ? -7.423 -2.646 3.824 1.00 97.12 114 LEU A O 1
ATOM 857 N N . ASN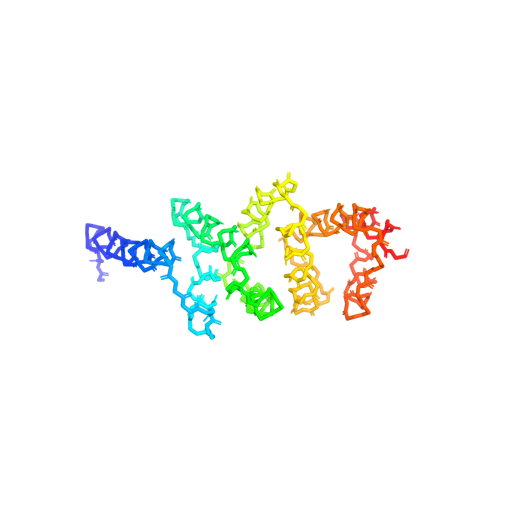 A 1 115 ? -8.548 -2.433 1.879 1.00 96.06 115 ASN A N 1
ATOM 858 C CA . ASN A 1 115 ? -9.662 -3.310 2.235 1.00 96.06 115 ASN A CA 1
ATOM 859 C C . ASN A 1 115 ? -9.221 -4.731 2.591 1.00 96.06 115 ASN A C 1
ATOM 861 O O . ASN A 1 115 ? -9.836 -5.363 3.445 1.00 96.06 115 ASN A O 1
ATOM 865 N N . ASN A 1 116 ? -8.154 -5.215 1.956 1.00 97.12 116 ASN A N 1
ATOM 866 C CA . ASN A 1 116 ? -7.617 -6.558 2.172 1.00 97.12 116 ASN A CA 1
ATOM 867 C C . ASN A 1 116 ? -6.394 -6.571 3.100 1.00 97.12 116 ASN A C 1
ATOM 869 O O . ASN A 1 116 ? -6.084 -7.600 3.687 1.00 97.12 116 ASN A O 1
ATOM 873 N N . LEU A 1 117 ? -5.714 -5.436 3.271 1.00 97.44 117 LEU A N 1
ATOM 874 C CA . LEU A 1 117 ? -4.565 -5.291 4.165 1.00 97.44 117 LEU A CA 1
ATOM 875 C C . LEU A 1 117 ? -4.995 -5.117 5.621 1.00 97.44 117 LEU A C 1
ATOM 877 O O . LEU A 1 117 ? -4.469 -5.788 6.505 1.00 97.44 117 LEU A O 1
ATOM 881 N N . LEU A 1 118 ? -5.925 -4.195 5.888 1.00 96.25 118 LEU A N 1
ATOM 882 C CA . LEU A 1 118 ? -6.305 -3.822 7.254 1.00 96.25 118 LEU A CA 1
ATOM 883 C C . LEU A 1 118 ? -6.915 -4.973 8.079 1.00 96.25 118 LEU A C 1
ATOM 885 O O . LEU A 1 118 ? -6.626 -5.009 9.277 1.00 96.25 118 LEU A O 1
ATOM 889 N N . PRO A 1 119 ? -7.705 -5.913 7.514 1.00 95.69 119 PRO A N 1
ATOM 890 C CA . PRO A 1 119 ? -8.217 -7.065 8.262 1.00 95.69 119 PRO A CA 1
ATOM 891 C C . PRO A 1 119 ? -7.130 -8.044 8.716 1.00 95.69 119 PRO A C 1
ATOM 893 O O . PRO A 1 119 ? -7.299 -8.706 9.733 1.00 95.69 119 PRO A O 1
ATOM 896 N N . GLU A 1 120 ? -6.013 -8.129 7.988 1.00 96.12 120 GLU A N 1
ATOM 897 C CA . GLU A 1 120 ? -4.901 -9.029 8.327 1.00 96.12 120 GLU A CA 1
ATOM 898 C C . GLU A 1 120 ? -4.097 -8.520 9.535 1.00 96.12 120 GLU A C 1
ATOM 900 O O . GLU A 1 120 ? -3.351 -9.278 10.154 1.00 96.12 120 GLU A O 1
ATOM 905 N N . LEU A 1 121 ? -4.225 -7.234 9.883 1.00 95.31 121 LEU A N 1
ATOM 906 C CA . LEU A 1 121 ? -3.523 -6.653 11.023 1.00 95.31 121 LEU A CA 1
ATOM 907 C C . LEU A 1 121 ? -4.095 -7.163 12.359 1.00 95.31 121 LEU A C 1
ATOM 909 O O . LEU A 1 121 ? -5.293 -7.430 12.467 1.00 95.31 121 LEU A O 1
ATOM 913 N N . PRO A 1 122 ? -3.263 -7.257 13.412 1.00 93.12 122 PRO A N 1
ATOM 914 C CA . PRO A 1 122 ? -3.720 -7.704 14.720 1.00 93.12 122 PRO A CA 1
ATOM 915 C C . PRO A 1 122 ? -4.727 -6.734 15.358 1.00 93.12 122 PRO A C 1
ATOM 917 O O . PRO A 1 122 ? -4.710 -5.520 15.135 1.00 93.12 122 PRO A O 1
ATOM 920 N N . ALA A 1 123 ? -5.570 -7.275 16.244 1.00 89.81 123 ALA A N 1
ATOM 921 C CA . ALA A 1 123 ? -6.566 -6.497 16.984 1.00 89.81 123 ALA A CA 1
ATOM 922 C C . ALA A 1 123 ? -5.936 -5.382 17.840 1.00 89.81 123 ALA A C 1
ATOM 924 O O . ALA A 1 123 ? -6.528 -4.310 17.990 1.00 89.81 123 ALA A O 1
ATOM 925 N N . ALA A 1 124 ? -4.732 -5.622 18.374 1.00 89.88 124 ALA A N 1
ATOM 926 C CA . ALA A 1 124 ? -3.897 -4.589 18.974 1.00 89.88 124 ALA A CA 1
ATOM 927 C C . ALA A 1 124 ? -3.176 -3.813 17.856 1.00 89.88 124 ALA A C 1
ATOM 929 O O . ALA A 1 124 ? -2.419 -4.422 17.099 1.00 89.88 124 ALA A O 1
ATOM 930 N N . PRO A 1 125 ? -3.384 -2.491 17.727 1.00 90.19 125 PRO A N 1
ATOM 931 C CA . PRO A 1 125 ? -2.844 -1.739 16.604 1.00 90.19 125 PRO A CA 1
ATOM 932 C C . PRO A 1 125 ? -1.318 -1.685 16.667 1.00 90.19 125 PRO A C 1
ATOM 934 O O . PRO A 1 125 ? -0.730 -1.286 17.675 1.00 90.19 125 PRO A O 1
ATOM 937 N N . LEU A 1 126 ? -0.674 -2.015 15.549 1.00 92.38 126 LEU A N 1
ATOM 938 C CA . LEU A 1 126 ? 0.769 -1.869 15.392 1.00 92.38 126 LEU A CA 1
ATOM 939 C C . LEU A 1 126 ? 1.174 -0.389 15.444 1.00 92.38 126 LEU A C 1
ATOM 941 O O . LEU A 1 126 ? 0.387 0.524 15.148 1.00 92.38 126 LEU A O 1
ATOM 945 N N . ARG A 1 127 ? 2.442 -0.125 15.767 1.00 91.06 127 ARG A N 1
ATOM 946 C CA . ARG A 1 127 ? 2.974 1.241 15.774 1.00 91.06 127 ARG A CA 1
ATOM 947 C C . ARG A 1 127 ? 2.807 1.883 14.393 1.00 91.06 127 ARG A C 1
ATOM 949 O O . ARG A 1 127 ? 3.163 1.293 13.381 1.00 91.06 127 ARG A O 1
ATOM 956 N N . ASN A 1 128 ? 2.328 3.128 14.369 1.00 90.56 128 ASN A N 1
ATOM 957 C CA . ASN A 1 128 ? 2.067 3.921 13.159 1.00 90.56 128 ASN A CA 1
ATOM 958 C C . ASN A 1 128 ? 0.895 3.442 12.275 1.00 90.56 128 ASN A C 1
ATOM 960 O O . ASN A 1 128 ? 0.717 3.987 11.188 1.00 90.56 128 ASN A O 1
ATOM 964 N N . THR A 1 129 ? 0.041 2.525 12.754 1.00 93.56 129 THR A N 1
ATOM 965 C CA . THR A 1 129 ? -1.196 2.111 12.049 1.00 93.56 129 THR A CA 1
ATOM 966 C C . THR A 1 129 ? -2.105 3.294 11.700 1.00 93.56 129 THR A C 1
ATOM 968 O O . THR A 1 129 ? -2.758 3.280 10.661 1.00 93.56 129 THR A O 1
ATOM 971 N N . LYS A 1 130 ? -2.073 4.375 12.496 1.00 93.31 130 LYS A N 1
ATOM 972 C CA . LYS A 1 130 ? -2.844 5.606 12.256 1.00 93.31 130 LYS A CA 1
ATOM 973 C C . LYS A 1 130 ? -2.716 6.135 10.828 1.00 93.31 130 LYS A C 1
ATOM 975 O O . LYS A 1 130 ? -3.734 6.437 10.227 1.00 93.31 130 LYS A O 1
ATOM 980 N N . LYS A 1 131 ? -1.507 6.156 10.259 1.00 93.75 131 LYS A N 1
ATOM 981 C CA . LYS A 1 131 ? -1.282 6.673 8.900 1.00 93.75 131 LYS A CA 1
ATOM 982 C C . LYS A 1 131 ? -1.987 5.856 7.813 1.00 93.75 131 LYS A C 1
ATOM 984 O O . LYS A 1 131 ? -2.391 6.420 6.800 1.00 93.75 131 LYS A O 1
ATOM 989 N N . LEU A 1 132 ? -2.110 4.538 8.004 1.00 95.25 132 LEU A N 1
ATOM 990 C CA . LEU A 1 132 ? -2.858 3.676 7.083 1.00 95.25 132 LEU A CA 1
ATOM 991 C C . LEU A 1 132 ? -4.364 3.895 7.225 1.00 95.25 132 LEU A C 1
ATOM 993 O O . LEU A 1 132 ? -5.064 3.943 6.221 1.00 95.25 132 LEU A O 1
ATOM 997 N N . VAL A 1 133 ? -4.854 4.060 8.457 1.00 94.56 133 VAL A N 1
ATOM 998 C CA . VAL A 1 133 ? -6.279 4.320 8.713 1.00 94.56 133 VAL A CA 1
ATOM 999 C C . VAL A 1 133 ? -6.685 5.709 8.207 1.00 94.56 133 VAL A C 1
ATOM 1001 O O . VAL A 1 133 ? -7.755 5.843 7.632 1.00 94.56 133 VAL A O 1
ATOM 1004 N N . GLU A 1 134 ? -5.821 6.720 8.340 1.00 94.88 134 GLU A N 1
ATOM 1005 C CA . GLU A 1 134 ? -6.030 8.059 7.764 1.00 94.88 134 GLU A CA 1
ATOM 1006 C C . GLU A 1 134 ? -6.110 7.999 6.232 1.00 94.88 134 GLU A C 1
ATOM 1008 O O . GLU A 1 134 ? -7.044 8.547 5.652 1.00 94.88 134 GLU A O 1
ATOM 1013 N N . LEU A 1 135 ? -5.192 7.269 5.577 1.00 95.31 135 LEU A N 1
ATOM 1014 C CA . LEU A 1 135 ? -5.258 7.040 4.127 1.00 95.31 135 LEU A CA 1
ATOM 1015 C C . LEU A 1 135 ? -6.574 6.366 3.725 1.00 95.31 135 LEU A C 1
ATOM 1017 O O . LEU A 1 135 ? -7.215 6.754 2.752 1.00 95.31 135 LEU A O 1
ATOM 1021 N N . TYR A 1 136 ? -6.970 5.345 4.481 1.00 95.25 136 TYR A N 1
ATOM 1022 C CA . TYR A 1 136 ? -8.193 4.603 4.231 1.00 95.25 136 TYR A CA 1
ATOM 1023 C C . TYR A 1 136 ? -9.442 5.479 4.390 1.00 95.25 136 TYR A C 1
ATOM 1025 O O . TYR A 1 136 ? -10.320 5.436 3.530 1.00 95.25 136 TYR A O 1
ATOM 1033 N N . ALA A 1 137 ? -9.508 6.304 5.437 1.00 93.06 137 ALA A N 1
ATOM 1034 C CA . ALA A 1 137 ? -10.602 7.246 5.658 1.00 93.06 137 ALA A CA 1
ATOM 1035 C C . ALA A 1 137 ? -10.719 8.261 4.514 1.00 93.06 137 ALA A C 1
ATOM 1037 O O . ALA A 1 137 ? -11.811 8.477 3.989 1.00 93.06 137 ALA A O 1
ATOM 1038 N N . GLU A 1 138 ? -9.589 8.821 4.072 1.00 93.31 138 GLU A N 1
ATOM 1039 C CA . GLU A 1 138 ? -9.532 9.760 2.948 1.00 93.31 138 GLU A CA 1
ATOM 1040 C C . GLU A 1 138 ? -10.064 9.125 1.652 1.00 93.31 138 GLU A C 1
ATOM 1042 O O . GLU A 1 138 ? -10.924 9.700 0.981 1.00 93.31 138 GLU A O 1
ATOM 1047 N N . LEU A 1 139 ? -9.600 7.917 1.313 1.00 93.88 139 LEU A N 1
ATOM 1048 C CA . LEU A 1 139 ? -10.037 7.196 0.113 1.00 93.88 139 LEU A CA 1
ATOM 1049 C C . LEU A 1 139 ? -11.514 6.798 0.182 1.00 93.88 139 LEU A C 1
ATOM 1051 O O . LEU A 1 139 ? -12.246 6.957 -0.795 1.00 93.88 139 LEU A O 1
ATOM 1055 N N . THR A 1 140 ? -11.964 6.329 1.344 1.00 92.75 140 THR A N 1
ATOM 1056 C CA . THR A 1 140 ? -13.360 5.946 1.593 1.00 92.75 140 THR A CA 1
ATOM 1057 C C . THR A 1 140 ? -14.277 7.153 1.397 1.00 92.75 140 THR A C 1
ATOM 1059 O O . THR A 1 140 ? -15.196 7.092 0.580 1.00 92.75 140 THR A O 1
ATOM 1062 N N . SER A 1 141 ? -13.952 8.284 2.033 1.00 90.88 141 SER A N 1
ATOM 1063 C CA . SER A 1 141 ? -14.682 9.552 1.910 1.00 90.88 141 SER A CA 1
ATOM 1064 C C . SER A 1 141 ? -14.778 10.027 0.457 1.00 90.88 141 SER A C 1
ATOM 1066 O O . SER A 1 141 ? -15.864 10.336 -0.033 1.00 90.88 141 SER A O 1
ATOM 1068 N N . ARG A 1 142 ? -13.663 9.999 -0.281 1.00 89.75 142 ARG A N 1
ATOM 1069 C CA . ARG A 1 142 ? -13.633 10.396 -1.697 1.00 89.75 142 ARG A CA 1
ATOM 1070 C C . ARG A 1 142 ? -14.405 9.449 -2.614 1.00 89.75 142 ARG A C 1
ATOM 1072 O O . ARG A 1 142 ? -14.976 9.896 -3.604 1.00 89.75 142 ARG A O 1
ATOM 1079 N N . SER A 1 143 ? -14.392 8.152 -2.314 1.00 88.88 143 SER A N 1
ATOM 1080 C CA . SER A 1 143 ? -15.109 7.139 -3.095 1.00 88.88 143 SER A CA 1
ATOM 1081 C C . SER A 1 143 ? -16.615 7.112 -2.812 1.00 88.88 143 SER A C 1
ATOM 1083 O O . SER A 1 143 ? -17.370 6.563 -3.612 1.00 88.88 143 SER A O 1
ATOM 1085 N N . GLY A 1 144 ? -17.048 7.658 -1.668 1.00 85.81 144 GLY A N 1
ATOM 1086 C CA . GLY A 1 144 ? -18.423 7.559 -1.175 1.00 85.81 144 GLY A CA 1
ATOM 1087 C C . GLY A 1 144 ? -18.857 6.135 -0.803 1.00 85.81 144 GLY A C 1
ATOM 1088 O O . GLY A 1 144 ? -20.050 5.890 -0.641 1.00 85.81 144 GLY A O 1
ATOM 1089 N N . ARG A 1 145 ? -17.921 5.181 -0.713 1.00 86.62 145 ARG A N 1
ATOM 1090 C CA . ARG A 1 145 ? -18.202 3.788 -0.340 1.00 86.62 145 ARG A CA 1
ATOM 1091 C C . ARG A 1 145 ? -18.169 3.628 1.170 1.00 86.62 145 ARG A C 1
ATOM 1093 O O . ARG A 1 145 ? -17.430 4.322 1.854 1.00 86.62 145 ARG A O 1
ATOM 1100 N N . GLU A 1 146 ? -18.932 2.675 1.684 1.00 85.69 146 GLU A N 1
ATOM 1101 C CA . GLU A 1 146 ? -18.828 2.294 3.089 1.00 85.69 146 GLU A CA 1
ATOM 1102 C C . GLU A 1 146 ? -17.621 1.378 3.333 1.00 85.69 146 GLU A C 1
ATOM 1104 O O . GLU A 1 146 ? -17.225 0.622 2.436 1.00 85.69 146 GLU A O 1
ATOM 1109 N N . PRO A 1 147 ? -17.052 1.386 4.553 1.00 85.25 147 PRO A N 1
ATOM 1110 C CA . PRO A 1 147 ? -15.989 0.463 4.898 1.00 85.25 147 PRO A CA 1
ATOM 1111 C C . PRO A 1 147 ? -16.393 -1.005 4.786 1.00 85.25 147 PRO A C 1
ATOM 1113 O O . PRO A 1 147 ? -17.470 -1.396 5.241 1.00 85.25 147 PRO A O 1
ATOM 1116 N N . ALA A 1 148 ? -15.494 -1.837 4.254 1.00 86.50 148 ALA A N 1
ATOM 1117 C CA . ALA A 1 148 ? -15.744 -3.268 4.134 1.00 86.50 148 ALA A CA 1
ATOM 1118 C C . ALA A 1 148 ? -15.974 -3.921 5.510 1.00 86.50 148 ALA A C 1
ATOM 1120 O O . ALA A 1 148 ? -15.247 -3.655 6.470 1.00 86.50 148 ALA A O 1
ATOM 1121 N N . GLU A 1 149 ? -16.948 -4.835 5.591 1.00 86.12 149 GLU A N 1
ATOM 1122 C CA . GLU A 1 149 ? -17.312 -5.539 6.834 1.00 86.12 149 GLU A CA 1
ATOM 1123 C C . GLU A 1 149 ? -16.114 -6.211 7.516 1.00 86.12 149 GLU A C 1
ATOM 1125 O O . GLU A 1 149 ? -15.975 -6.146 8.737 1.00 86.12 149 GLU A O 1
ATOM 1130 N N . ALA A 1 150 ? -15.202 -6.790 6.727 1.00 86.25 150 ALA A N 1
ATOM 1131 C CA . ALA A 1 150 ? -13.998 -7.450 7.229 1.00 86.25 150 ALA A CA 1
ATOM 1132 C C . ALA A 1 150 ? -13.109 -6.520 8.078 1.00 86.25 150 ALA A C 1
ATOM 1134 O O . ALA A 1 150 ? -12.455 -6.973 9.015 1.00 86.25 150 ALA A O 1
ATOM 1135 N N . ILE A 1 151 ? -13.111 -5.215 7.789 1.00 89.50 151 ILE A N 1
ATOM 1136 C CA . ILE A 1 151 ? -12.291 -4.223 8.493 1.00 89.50 151 ILE A CA 1
ATOM 1137 C C . ILE A 1 151 ? -12.993 -3.698 9.748 1.00 89.50 151 ILE A C 1
ATOM 1139 O O . ILE A 1 151 ? -12.324 -3.289 10.699 1.00 89.50 151 ILE A O 1
ATOM 1143 N N . LYS A 1 152 ? -14.334 -3.722 9.792 1.00 87.81 152 LYS A N 1
ATOM 1144 C CA . LYS A 1 152 ? -15.119 -3.147 10.899 1.00 87.81 152 LYS A CA 1
ATOM 1145 C C . LYS A 1 152 ? -14.732 -3.745 12.253 1.00 87.81 152 LYS A C 1
ATOM 1147 O O . LYS A 1 152 ? -14.714 -3.025 13.249 1.00 87.81 152 LYS A O 1
ATOM 1152 N N . THR A 1 153 ? -14.365 -5.027 12.296 1.00 87.38 153 THR A N 1
ATOM 1153 C CA . THR A 1 153 ? -13.869 -5.689 13.515 1.00 87.38 153 THR A CA 1
ATOM 1154 C C . THR A 1 153 ? -12.607 -5.018 14.057 1.00 87.38 153 THR A C 1
ATOM 1156 O O . THR A 1 153 ? -12.574 -4.634 15.227 1.00 87.38 153 THR A O 1
ATOM 1159 N N . ASN A 1 154 ? -11.606 -4.811 13.197 1.00 90.38 154 ASN A N 1
ATOM 1160 C CA . ASN A 1 154 ? -10.343 -4.175 13.571 1.00 90.38 154 ASN A CA 1
ATOM 1161 C C . ASN A 1 154 ? -10.524 -2.681 13.872 1.00 90.38 154 ASN A C 1
ATOM 1163 O O . ASN A 1 154 ? -9.961 -2.172 14.836 1.00 90.38 154 ASN A O 1
ATOM 1167 N N . LEU A 1 155 ? -11.372 -1.970 13.124 1.00 89.19 155 LEU A N 1
ATOM 1168 C CA . LEU A 1 155 ? -11.689 -0.572 13.435 1.00 89.19 155 LEU A CA 1
ATOM 1169 C C . LEU A 1 155 ? -12.299 -0.436 14.834 1.00 89.19 155 LEU A C 1
ATOM 1171 O O . LEU A 1 155 ? -11.837 0.385 15.623 1.00 89.19 155 LEU A O 1
ATOM 1175 N N . ARG A 1 156 ? -13.270 -1.284 15.193 1.00 88.31 156 ARG A N 1
ATOM 1176 C CA . ARG A 1 156 ? -13.874 -1.274 16.535 1.00 88.31 156 ARG A CA 1
ATOM 1177 C C . ARG A 1 156 ? -12.855 -1.571 17.635 1.00 88.31 156 ARG A C 1
ATOM 1179 O O . ARG A 1 156 ? -12.879 -0.895 18.661 1.00 88.31 156 ARG A O 1
ATOM 1186 N N . SER A 1 157 ? -11.940 -2.527 17.438 1.00 88.06 157 SER A N 1
ATOM 1187 C CA . SER A 1 157 ? -10.887 -2.793 18.432 1.00 88.06 157 SER A CA 1
ATOM 1188 C C . SER A 1 157 ? -9.931 -1.604 18.575 1.00 88.06 157 SER A C 1
ATOM 1190 O O . SER A 1 157 ? -9.524 -1.250 19.683 1.00 88.06 157 SER A O 1
ATOM 1192 N N . TRP A 1 158 ? -9.620 -0.928 17.470 1.00 91.38 158 TRP A N 1
ATOM 1193 C CA . TRP A 1 158 ? -8.743 0.239 17.452 1.00 91.38 158 TRP A CA 1
ATOM 1194 C C . TRP A 1 158 ? -9.394 1.517 17.989 1.00 91.38 158 TRP A C 1
ATOM 1196 O O . TRP A 1 158 ? -8.675 2.399 18.461 1.00 91.38 158 TRP A O 1
ATOM 1206 N N . GLN A 1 159 ? -10.727 1.612 18.009 1.00 85.31 159 GLN A N 1
ATOM 1207 C CA . GLN A 1 159 ? -11.463 2.755 18.567 1.00 85.31 159 GLN A CA 1
ATOM 1208 C C . GLN A 1 159 ? -11.130 3.012 20.049 1.00 85.31 159 GLN A C 1
ATOM 1210 O O . GLN A 1 159 ? -11.150 4.157 20.506 1.00 85.31 159 GLN A O 1
ATOM 1215 N N . GLY A 1 160 ? -10.776 1.959 20.795 1.00 78.81 160 GLY A N 1
ATOM 1216 C CA . GLY A 1 160 ? -10.339 2.056 22.191 1.00 78.81 160 GLY A CA 1
ATOM 1217 C C . GLY A 1 160 ? -8.961 2.706 22.376 1.00 78.81 160 GLY A C 1
ATOM 1218 O O . GLY A 1 160 ? -8.607 3.093 23.488 1.00 78.81 160 GLY A O 1
ATOM 1219 N N . THR A 1 161 ? -8.182 2.866 21.302 1.00 84.44 161 THR A N 1
ATOM 1220 C CA . THR A 1 161 ? -6.854 3.489 21.343 1.00 84.44 161 THR A CA 1
ATOM 1221 C C . THR A 1 161 ? -6.975 4.991 21.100 1.00 84.44 161 THR A C 1
ATOM 1223 O O . THR A 1 161 ? -7.433 5.423 20.043 1.00 84.44 161 THR A O 1
ATOM 1226 N N . SER A 1 162 ? -6.507 5.812 22.045 1.00 78.75 162 SER A N 1
ATOM 1227 C CA . SER A 1 162 ? -6.618 7.281 21.978 1.00 78.75 162 SER A CA 1
ATOM 1228 C C . SER A 1 162 ? -6.076 7.883 20.676 1.00 78.75 162 SER A C 1
ATOM 1230 O O . SER A 1 162 ? -6.673 8.809 20.135 1.00 78.75 162 SER A O 1
ATOM 1232 N N . ALA A 1 163 ? -4.991 7.321 20.135 1.00 80.69 163 ALA A N 1
ATOM 1233 C CA . ALA A 1 163 ? -4.370 7.773 18.892 1.00 80.69 163 ALA A CA 1
ATOM 1234 C C . ALA A 1 163 ? -5.214 7.512 17.628 1.00 80.69 163 ALA A C 1
ATOM 1236 O O . ALA A 1 163 ? -5.024 8.201 16.627 1.00 80.69 163 ALA A O 1
ATOM 1237 N N . LEU A 1 164 ? -6.113 6.522 17.654 1.00 85.44 164 LEU A N 1
ATOM 1238 C CA . LEU A 1 164 ? -6.925 6.094 16.506 1.00 85.44 164 LEU A CA 1
ATOM 1239 C C . LEU A 1 164 ? -8.393 6.504 16.633 1.00 85.44 164 LEU A C 1
ATOM 1241 O O . LEU A 1 164 ? -9.082 6.596 15.622 1.00 85.44 164 LEU A O 1
ATOM 1245 N N . LYS A 1 165 ? -8.854 6.805 17.853 1.00 83.88 165 LYS A N 1
ATOM 1246 C CA . LYS A 1 165 ? -10.254 7.101 18.177 1.00 83.88 165 LYS A CA 1
ATOM 1247 C C . LYS A 1 165 ? -10.909 8.123 17.244 1.00 83.88 165 LYS A C 1
ATOM 1249 O O . LYS A 1 165 ? -12.041 7.905 16.833 1.00 83.88 165 LYS A O 1
ATOM 1254 N N . GLN A 1 166 ? -10.213 9.216 16.925 1.00 86.25 166 GLN A N 1
ATOM 1255 C CA . GLN A 1 166 ? -10.750 10.264 16.051 1.00 86.25 166 GLN A CA 1
ATOM 1256 C C . GLN A 1 166 ? -10.982 9.741 14.628 1.00 86.25 166 GLN A C 1
ATOM 1258 O O . GLN A 1 166 ? -12.102 9.787 14.142 1.00 86.25 166 GLN A O 1
ATOM 1263 N N . VAL A 1 167 ? -9.939 9.189 14.004 1.00 86.00 167 VAL A N 1
ATOM 1264 C CA . VAL A 1 167 ? -9.971 8.744 12.600 1.00 86.00 167 VAL A CA 1
ATOM 1265 C C . VAL A 1 167 ? -10.920 7.559 12.417 1.00 86.00 167 VAL A C 1
ATOM 1267 O O . VAL A 1 167 ? -11.655 7.481 11.443 1.00 86.00 167 VAL A O 1
ATOM 1270 N N . VAL A 1 168 ? -10.947 6.638 13.381 1.00 84.19 168 VAL A N 1
ATOM 1271 C CA . VAL A 1 168 ? -11.878 5.503 13.369 1.00 84.19 168 VAL A CA 1
ATOM 1272 C C . VAL A 1 168 ? -13.327 5.963 13.534 1.00 84.19 168 VAL A C 1
ATOM 1274 O O . VAL A 1 168 ? -14.210 5.375 12.926 1.00 84.19 168 VAL A O 1
ATOM 1277 N N . GLY A 1 169 ? -13.586 7.005 14.331 1.00 80.31 169 GLY A N 1
ATOM 1278 C CA . GLY A 1 169 ? -14.937 7.541 14.520 1.00 80.31 169 GLY A CA 1
ATOM 1279 C C . GLY A 1 169 ? -15.545 8.161 13.259 1.00 80.31 169 GLY A C 1
ATOM 1280 O O . GLY A 1 169 ? -16.758 8.275 13.178 1.00 80.31 169 GLY A O 1
ATOM 1281 N N . GLU A 1 170 ? -14.728 8.533 12.273 1.00 81.25 170 GLU A N 1
ATOM 1282 C CA . GLU A 1 170 ? -15.201 8.985 10.956 1.00 81.25 170 GLU A CA 1
ATOM 1283 C C . GLU A 1 170 ? -15.603 7.809 10.044 1.00 81.25 170 GLU A C 1
ATOM 1285 O O . GLU A 1 170 ? -16.259 8.014 9.026 1.00 81.25 170 GLU A O 1
ATOM 1290 N N . LEU A 1 171 ? -15.209 6.580 10.403 1.00 80.88 171 LEU A N 1
ATOM 1291 C CA . LEU A 1 171 ? -15.396 5.359 9.612 1.00 80.88 171 LEU A CA 1
ATOM 1292 C C . LEU A 1 171 ? -16.418 4.375 10.209 1.00 80.88 171 LEU A C 1
ATOM 1294 O O . LEU A 1 171 ? -16.819 3.440 9.516 1.00 80.88 171 LEU A O 1
ATOM 1298 N N . VAL A 1 172 ? -16.781 4.514 11.489 1.00 74.44 172 VAL A N 1
ATOM 1299 C CA . VAL A 1 172 ? -17.633 3.568 12.241 1.00 74.44 172 VAL A CA 1
ATOM 1300 C C . VAL A 1 172 ? -18.930 4.221 12.679 1.00 74.44 172 VAL A C 1
ATOM 1302 O O . VAL A 1 172 ? -18.859 5.341 13.226 1.00 74.44 172 VAL A O 1
#

pLDDT: mean 90.53, std 10.51, range [45.41, 98.62]

Secondary structure (DSSP, 8-state):
----HHHHHHHHHHHHHHHHHHHHHHTSS-PPPPHHHHHHHHHHHT-SSHHHHHHHHHHHHHHHHTT---HHHHHHHHHHHHHTTSS-HHHHHHHHTTSTTS-HHHHHHHHHHHHHHGGGS-SSPPTTHHHHHHHHHHHHHHHTPPPPHHHHHHHHHHHTSTTTHHHHHTT-